Protein AF-A0A7W0XZ78-F1 (afdb_monomer_lite)

Structure (mmCIF, N/CA/C/O backbone):
data_AF-A0A7W0XZ78-F1
#
_entry.id   AF-A0A7W0XZ78-F1
#
loop_
_atom_site.group_PDB
_atom_site.id
_atom_site.type_symbol
_atom_site.label_atom_id
_atom_site.label_alt_id
_atom_site.label_comp_id
_atom_site.label_asym_id
_atom_site.label_entity_id
_atom_site.label_seq_id
_atom_site.pdbx_PDB_ins_code
_atom_site.Cartn_x
_atom_site.Cartn_y
_atom_site.Cartn_z
_atom_site.occupancy
_atom_site.B_iso_or_equiv
_atom_site.auth_seq_id
_atom_site.auth_comp_id
_atom_site.auth_asym_id
_atom_site.auth_atom_id
_atom_site.pdbx_PDB_model_num
ATOM 1 N N . MET A 1 1 ? -23.752 -9.760 8.738 1.00 42.12 1 MET A N 1
ATOM 2 C CA . MET A 1 1 ? -22.450 -10.384 8.427 1.00 42.12 1 MET A CA 1
ATOM 3 C C . MET A 1 1 ? -21.686 -10.545 9.728 1.00 42.12 1 MET A C 1
ATOM 5 O O . MET A 1 1 ? -21.489 -9.557 10.431 1.00 42.12 1 MET A O 1
ATOM 9 N N . THR A 1 2 ? -21.386 -11.782 10.112 1.00 36.69 2 THR A N 1
ATOM 10 C CA . THR A 1 2 ? -20.699 -12.133 11.365 1.00 36.69 2 THR A CA 1
ATOM 11 C C . THR A 1 2 ? -19.220 -11.746 11.303 1.00 36.69 2 THR A C 1
ATOM 13 O O . THR A 1 2 ? -18.607 -11.820 10.244 1.00 36.69 2 THR A O 1
ATOM 16 N N . GLY A 1 3 ? -18.621 -11.360 12.434 1.00 40.47 3 GLY A N 1
ATOM 17 C CA . GLY A 1 3 ? -17.228 -10.887 12.506 1.00 40.47 3 GLY A CA 1
ATOM 18 C C . GLY A 1 3 ? -16.156 -11.864 11.993 1.00 40.47 3 GLY A C 1
ATOM 19 O O . GLY A 1 3 ? -15.046 -11.432 11.716 1.00 40.47 3 GLY A O 1
ATOM 20 N N . SER A 1 4 ? -16.473 -13.152 11.790 1.00 42.12 4 SER A N 1
ATOM 21 C CA . SER A 1 4 ? -15.535 -14.121 11.198 1.00 42.12 4 SER A CA 1
ATOM 22 C C . SER A 1 4 ? -15.350 -13.974 9.679 1.00 42.12 4 SER A C 1
ATOM 24 O O . SER A 1 4 ? -14.479 -14.630 9.115 1.00 42.12 4 SER A O 1
ATOM 26 N N . GLU A 1 5 ? -16.157 -13.139 9.016 1.00 47.53 5 GLU A N 1
ATOM 27 C CA . GLU A 1 5 ? -16.029 -12.811 7.586 1.00 47.53 5 GLU A CA 1
ATOM 28 C C . GLU A 1 5 ? -15.230 -11.515 7.344 1.00 47.53 5 GLU A C 1
ATOM 30 O O . GLU A 1 5 ? -15.038 -11.112 6.197 1.00 47.53 5 GLU A O 1
ATOM 35 N N . ARG A 1 6 ? -14.741 -10.852 8.405 1.00 62.31 6 ARG A N 1
ATOM 36 C CA . ARG A 1 6 ? -13.966 -9.604 8.304 1.00 62.31 6 ARG A CA 1
ATOM 37 C C . ARG A 1 6 ? -12.458 -9.849 8.385 1.00 62.31 6 ARG A C 1
ATOM 39 O O . ARG A 1 6 ? -11.995 -10.721 9.120 1.00 62.31 6 ARG A O 1
ATOM 46 N N . GLY A 1 7 ? -11.709 -9.066 7.607 1.00 61.59 7 GLY A N 1
ATOM 47 C CA . GLY A 1 7 ? -10.244 -8.980 7.600 1.00 61.59 7 GLY A CA 1
ATOM 48 C C . GLY A 1 7 ? -9.516 -10.319 7.441 1.00 61.59 7 GLY A C 1
ATOM 49 O O . GLY A 1 7 ? -9.363 -10.833 6.332 1.00 61.59 7 GLY A O 1
ATOM 50 N N . GLY A 1 8 ? -9.087 -10.911 8.560 1.00 62.72 8 GLY A N 1
ATOM 51 C CA . GLY A 1 8 ? -8.252 -12.118 8.582 1.00 62.72 8 GLY A CA 1
ATOM 52 C C . GLY A 1 8 ? -8.884 -13.357 7.931 1.00 62.72 8 GLY A C 1
ATOM 53 O O . GLY A 1 8 ? -8.168 -14.191 7.373 1.00 62.72 8 GLY A O 1
ATOM 54 N N . GLY A 1 9 ? -10.219 -13.464 7.930 1.00 74.44 9 GLY A N 1
ATOM 55 C CA . GLY A 1 9 ? -10.929 -14.519 7.193 1.00 74.44 9 GLY A CA 1
ATOM 56 C C . GLY A 1 9 ? -10.767 -14.390 5.674 1.00 74.44 9 GLY A C 1
ATOM 57 O O . GLY A 1 9 ? -10.539 -15.391 4.992 1.00 74.44 9 GLY A O 1
ATOM 58 N N . ARG A 1 10 ? -10.804 -13.152 5.157 1.00 80.62 10 ARG A N 1
ATOM 59 C CA . ARG A 1 10 ? -10.631 -12.841 3.728 1.00 80.62 10 ARG A CA 1
ATOM 60 C C . ARG A 1 10 ? -9.190 -13.064 3.290 1.00 80.62 10 ARG A C 1
ATOM 62 O O . ARG A 1 10 ? -8.968 -13.711 2.272 1.00 80.62 10 ARG A O 1
ATOM 69 N N . LEU A 1 11 ? -8.224 -12.615 4.096 1.00 86.19 11 LEU A N 1
ATOM 70 C CA . LEU A 1 11 ? -6.805 -12.809 3.796 1.00 86.19 11 LEU A CA 1
ATOM 71 C C . LEU A 1 11 ? -6.452 -14.296 3.708 1.00 86.19 11 LEU A C 1
ATOM 73 O O . LEU A 1 11 ? -5.847 -14.723 2.736 1.00 86.19 11 LEU A O 1
ATOM 77 N N . ARG A 1 12 ? -6.887 -15.118 4.672 1.00 86.62 12 ARG A N 1
ATOM 78 C CA . ARG A 1 12 ? -6.615 -16.564 4.644 1.00 86.62 12 ARG A CA 1
ATOM 79 C C . ARG A 1 12 ? -7.258 -17.262 3.443 1.00 86.62 12 ARG A C 1
ATOM 81 O O . ARG A 1 12 ? -6.660 -18.186 2.899 1.00 86.62 12 ARG A O 1
ATOM 88 N N . ALA A 1 13 ? -8.466 -16.852 3.058 1.00 87.44 13 ALA A N 1
ATOM 89 C CA . ALA A 1 13 ? -9.181 -17.427 1.921 1.00 87.44 13 ALA A CA 1
ATOM 90 C C . ALA A 1 13 ? -8.536 -17.085 0.568 1.00 87.44 13 ALA A C 1
ATOM 92 O O . ALA A 1 13 ? -8.714 -17.845 -0.380 1.00 87.44 13 ALA A O 1
ATOM 93 N N . ALA A 1 14 ? -7.774 -15.989 0.488 1.00 89.94 14 ALA A N 1
ATOM 94 C CA . ALA A 1 14 ? -7.057 -15.598 -0.722 1.00 89.94 14 ALA A CA 1
ATOM 95 C C . ALA A 1 14 ? -5.874 -16.510 -1.067 1.00 89.94 14 ALA A C 1
ATOM 97 O O . ALA A 1 14 ? -5.461 -16.527 -2.216 1.00 89.94 14 ALA A O 1
ATOM 98 N N . PHE A 1 15 ? -5.329 -17.287 -0.125 1.00 91.75 15 PHE A N 1
ATOM 99 C CA . PHE A 1 15 ? -4.215 -18.187 -0.431 1.00 91.75 15 PHE A CA 1
ATOM 100 C C . PHE A 1 15 ? -4.731 -19.477 -1.093 1.00 91.75 15 PHE A C 1
ATOM 102 O O . PHE A 1 15 ? -5.370 -20.294 -0.413 1.00 91.75 15 PHE A O 1
ATOM 109 N N . PRO A 1 16 ? -4.457 -19.699 -2.395 1.00 91.81 16 PRO A N 1
ATOM 110 C CA . PRO A 1 16 ? -4.873 -20.912 -3.086 1.00 91.81 16 PRO A CA 1
ATOM 111 C C . PRO A 1 16 ? -4.172 -22.150 -2.515 1.00 91.81 16 PRO A C 1
ATOM 113 O O . PRO A 1 16 ? -3.089 -22.078 -1.935 1.00 91.81 16 PRO A O 1
ATOM 116 N N . ARG A 1 17 ? -4.807 -23.317 -2.675 1.00 93.00 17 ARG A N 1
ATOM 117 C CA . ARG A 1 17 ? -4.268 -24.604 -2.190 1.00 93.00 17 ARG A CA 1
ATOM 118 C C . ARG A 1 17 ? -3.463 -25.368 -3.238 1.00 93.00 17 ARG A C 1
ATOM 120 O O . ARG A 1 17 ? -2.735 -26.290 -2.887 1.00 93.00 17 ARG A O 1
ATOM 127 N N . ASP A 1 18 ? -3.646 -25.026 -4.503 1.00 95.06 18 ASP A N 1
ATOM 128 C CA . ASP A 1 18 ? -3.172 -25.746 -5.686 1.00 95.06 18 ASP A CA 1
ATOM 129 C C . ASP A 1 18 ? -2.028 -25.027 -6.416 1.00 95.06 18 ASP A C 1
ATOM 131 O O . ASP A 1 18 ? -1.376 -25.616 -7.278 1.00 95.06 18 ASP A O 1
ATOM 135 N N . ARG A 1 19 ? -1.743 -23.777 -6.045 1.00 95.56 19 ARG A N 1
ATOM 136 C CA . ARG A 1 19 ? -0.615 -22.989 -6.548 1.00 95.56 19 ARG A CA 1
ATOM 137 C C . ARG A 1 19 ? -0.054 -22.072 -5.464 1.00 95.56 19 ARG A C 1
ATOM 139 O O . ARG A 1 19 ? -0.653 -21.901 -4.409 1.00 95.56 19 ARG A O 1
ATOM 146 N N . VAL A 1 20 ? 1.096 -21.463 -5.738 1.00 95.88 20 VAL A N 1
ATOM 147 C CA . VAL A 1 20 ? 1.661 -20.406 -4.886 1.00 95.88 20 VAL A CA 1
ATOM 148 C C . VAL A 1 20 ? 0.827 -19.127 -5.042 1.00 95.88 20 VAL A C 1
ATOM 150 O O . VAL A 1 20 ? 0.381 -18.810 -6.149 1.00 95.88 20 VAL A O 1
ATOM 153 N N . ALA A 1 21 ? 0.606 -18.415 -3.935 1.00 96.44 21 ALA A N 1
ATOM 154 C CA . ALA A 1 21 ? -0.069 -17.120 -3.935 1.00 96.44 21 ALA A CA 1
ATOM 155 C C . ALA A 1 21 ? 0.833 -16.027 -4.528 1.00 96.44 21 ALA A C 1
ATOM 157 O O . ALA A 1 21 ? 2.030 -15.980 -4.235 1.00 96.44 21 ALA A O 1
ATOM 158 N N . LEU A 1 22 ? 0.254 -15.132 -5.323 1.00 97.56 22 LEU A N 1
ATOM 159 C CA . LEU A 1 22 ? 0.912 -13.943 -5.850 1.00 97.56 22 LEU A CA 1
ATOM 160 C C . LEU A 1 22 ? 0.477 -12.720 -5.035 1.00 97.56 22 LEU A C 1
ATOM 162 O O . LEU A 1 22 ? -0.692 -12.337 -5.071 1.00 97.56 22 LEU A O 1
ATOM 166 N N . MET A 1 23 ? 1.434 -12.103 -4.340 1.00 97.69 23 MET A N 1
ATOM 167 C CA . MET A 1 23 ? 1.237 -10.868 -3.579 1.00 97.69 23 MET A CA 1
ATOM 168 C C . MET A 1 23 ? 2.182 -9.777 -4.096 1.00 97.69 23 MET A C 1
ATOM 170 O O . MET A 1 23 ? 3.318 -9.691 -3.628 1.00 97.69 23 MET A O 1
ATOM 174 N N . PRO A 1 24 ? 1.783 -8.987 -5.108 1.00 98.38 24 PRO A N 1
ATOM 175 C CA . PRO A 1 24 ? 2.595 -7.882 -5.577 1.00 98.38 24 PRO A CA 1
ATOM 176 C C . PRO A 1 24 ? 2.508 -6.695 -4.611 1.00 98.38 24 PRO A C 1
ATOM 178 O O . PRO A 1 24 ? 1.469 -6.425 -4.004 1.00 98.38 24 PRO A O 1
ATOM 181 N N . TYR A 1 25 ? 3.622 -5.978 -4.518 1.00 98.50 25 TYR A N 1
ATOM 182 C CA . TYR A 1 25 ? 3.783 -4.779 -3.707 1.00 98.50 25 TYR A CA 1
ATOM 183 C C . TYR A 1 25 ? 3.694 -3.519 -4.578 1.00 98.50 25 TYR A C 1
ATOM 185 O O . TYR A 1 25 ? 4.236 -3.477 -5.690 1.00 98.50 25 TYR A O 1
ATOM 193 N N . LEU A 1 26 ? 3.055 -2.469 -4.061 1.00 98.50 26 LEU A N 1
ATOM 194 C CA . LEU A 1 26 ? 3.201 -1.104 -4.568 1.00 98.50 26 LEU A CA 1
ATOM 195 C C . LEU A 1 26 ? 3.398 -0.107 -3.424 1.00 98.50 26 LEU A C 1
ATOM 197 O O . LEU A 1 26 ? 2.842 -0.264 -2.342 1.00 98.50 26 LEU A O 1
ATOM 201 N N . THR A 1 27 ? 4.150 0.961 -3.674 1.00 98.56 27 THR A N 1
ATOM 202 C CA . THR A 1 27 ? 4.225 2.098 -2.748 1.00 98.56 27 THR A CA 1
ATOM 203 C C . THR A 1 27 ? 3.044 3.031 -3.003 1.00 98.56 27 THR A C 1
ATOM 205 O O . THR A 1 27 ? 2.862 3.500 -4.131 1.00 98.56 27 THR A O 1
ATOM 208 N N . ALA A 1 28 ? 2.246 3.323 -1.974 1.00 98.69 28 ALA A N 1
ATOM 209 C CA . ALA A 1 28 ? 1.099 4.210 -2.118 1.00 98.69 28 ALA A CA 1
ATOM 210 C C . ALA A 1 28 ? 1.557 5.597 -2.592 1.00 98.69 28 ALA A C 1
ATOM 212 O O . ALA A 1 28 ? 2.424 6.212 -1.985 1.00 98.69 28 ALA A O 1
ATOM 213 N N . GLY A 1 29 ? 0.978 6.084 -3.689 1.00 98.44 29 GLY A N 1
ATOM 214 C CA . GLY A 1 29 ? 1.254 7.418 -4.223 1.00 98.44 29 GLY A CA 1
ATOM 215 C C . GLY A 1 29 ? 2.460 7.513 -5.154 1.00 98.44 29 GLY A C 1
ATOM 216 O O . GLY A 1 29 ? 2.856 8.618 -5.526 1.00 98.44 29 GLY A O 1
ATOM 217 N N . TYR A 1 30 ? 3.032 6.377 -5.560 1.00 98.56 30 TYR A N 1
ATOM 218 C CA . TYR A 1 30 ? 4.076 6.293 -6.577 1.00 98.56 30 TYR A CA 1
ATOM 219 C C . TYR A 1 30 ? 3.563 5.583 -7.849 1.00 98.56 30 TYR A C 1
ATOM 221 O O . TYR A 1 30 ? 2.882 4.566 -7.730 1.00 98.56 30 TYR A O 1
ATOM 229 N N . PRO A 1 31 ? 3.921 6.045 -9.067 1.00 97.69 31 PRO A N 1
ATOM 230 C CA . PRO A 1 31 ? 4.742 7.224 -9.381 1.00 97.69 31 PRO A CA 1
ATOM 231 C C . PRO A 1 31 ? 4.017 8.563 -9.191 1.00 97.69 31 PRO A C 1
ATOM 233 O O . PRO A 1 31 ? 4.676 9.591 -9.046 1.00 97.69 31 PRO A O 1
ATOM 236 N N . THR A 1 32 ? 2.686 8.540 -9.139 1.00 98.56 32 THR A N 1
ATOM 237 C CA . THR A 1 32 ? 1.790 9.633 -8.730 1.00 98.56 32 THR A CA 1
ATOM 238 C C . THR A 1 32 ? 0.644 9.039 -7.902 1.00 98.56 32 THR A C 1
ATOM 240 O O . THR A 1 32 ? 0.496 7.816 -7.853 1.00 98.56 32 THR A O 1
ATOM 243 N N . LEU A 1 33 ? -0.177 9.882 -7.266 1.00 97.81 33 LEU A N 1
ATOM 244 C CA . LEU A 1 33 ? -1.388 9.428 -6.568 1.00 97.81 33 LEU A CA 1
ATOM 245 C C . LEU A 1 33 ? -2.325 8.659 -7.523 1.00 97.81 33 LEU A C 1
ATOM 247 O O . LEU A 1 33 ? -2.683 7.518 -7.260 1.00 97.81 33 LEU A O 1
ATOM 251 N N . GLU A 1 34 ? -2.624 9.230 -8.692 1.00 97.50 34 GLU A N 1
ATOM 252 C CA . GLU A 1 34 ? -3.467 8.583 -9.711 1.00 97.50 34 GLU A CA 1
ATOM 253 C C . GLU A 1 34 ? -2.868 7.249 -10.193 1.00 97.50 34 GLU A C 1
ATOM 255 O O . GLU A 1 34 ? -3.531 6.212 -10.194 1.00 97.50 34 GLU A O 1
ATOM 260 N N . ALA A 1 35 ? -1.578 7.247 -10.543 1.00 98.12 35 ALA A N 1
ATOM 261 C CA . ALA A 1 35 ? -0.932 6.075 -11.124 1.00 98.12 35 ALA A CA 1
ATOM 262 C C . ALA A 1 35 ? -0.794 4.917 -10.124 1.00 98.12 35 ALA A C 1
ATOM 264 O O . ALA A 1 35 ? -0.831 3.757 -10.526 1.00 98.12 35 ALA A O 1
ATOM 265 N N . ALA A 1 36 ? -0.674 5.194 -8.821 1.00 98.19 36 ALA A N 1
ATOM 266 C CA . ALA A 1 36 ? -0.671 4.142 -7.804 1.00 98.19 36 ALA A CA 1
ATOM 267 C C . ALA A 1 36 ? -1.995 3.356 -7.796 1.00 98.19 36 ALA A C 1
ATOM 269 O O . ALA A 1 36 ? -1.987 2.133 -7.634 1.00 98.19 36 ALA A O 1
ATOM 270 N N . ARG A 1 37 ? -3.126 4.037 -8.038 1.00 97.38 37 ARG A N 1
ATOM 271 C CA . ARG A 1 37 ? -4.425 3.381 -8.225 1.00 97.38 37 ARG A CA 1
ATOM 272 C C . ARG A 1 37 ? -4.415 2.506 -9.473 1.00 97.38 37 ARG A C 1
ATOM 274 O O . ARG A 1 37 ? -4.757 1.333 -9.379 1.00 97.38 37 ARG A O 1
ATOM 281 N N . GLU A 1 38 ? -3.966 3.037 -10.610 1.00 98.38 38 GLU A N 1
ATOM 282 C CA . GLU A 1 38 ? -3.857 2.278 -11.867 1.00 98.38 38 GLU A CA 1
ATOM 283 C C . GLU A 1 38 ? -2.966 1.031 -11.732 1.00 98.38 38 GLU A C 1
ATOM 285 O O . GLU A 1 38 ? -3.294 -0.026 -12.271 1.00 98.38 38 GLU A O 1
ATOM 290 N N . VAL A 1 39 ? -1.870 1.115 -10.970 1.00 98.44 39 VAL A N 1
ATOM 291 C CA . VAL A 1 39 ? -0.996 -0.032 -10.674 1.00 98.44 39 VAL A CA 1
ATOM 292 C C . VAL A 1 39 ? -1.739 -1.101 -9.871 1.00 98.44 39 VAL A C 1
ATOM 294 O O . VAL A 1 39 ? -1.679 -2.278 -10.229 1.00 98.44 39 VAL A O 1
ATOM 297 N N . GLY A 1 40 ? -2.471 -0.714 -8.822 1.00 98.25 40 GLY A N 1
ATOM 298 C CA . GLY A 1 40 ? -3.289 -1.651 -8.044 1.00 98.25 40 GLY A CA 1
ATOM 299 C C . GLY A 1 40 ? -4.348 -2.352 -8.902 1.00 98.25 40 GLY A C 1
ATOM 300 O O . GLY A 1 40 ? -4.508 -3.570 -8.829 1.00 98.25 40 GLY A O 1
ATOM 301 N N . GLU A 1 41 ? -5.014 -1.605 -9.783 1.00 98.19 41 GLU A N 1
ATOM 302 C CA . GLU A 1 41 ? -5.968 -2.142 -10.763 1.00 98.19 41 GLU A CA 1
ATOM 303 C C . GLU A 1 41 ? -5.307 -3.142 -11.726 1.00 98.19 41 GLU A C 1
ATOM 305 O O . GLU A 1 41 ? -5.847 -4.220 -11.994 1.00 98.19 41 GLU A O 1
ATOM 310 N N . ALA A 1 42 ? -4.104 -2.823 -12.210 1.00 98.56 42 ALA A N 1
ATOM 311 C CA . ALA A 1 42 ? -3.334 -3.705 -13.080 1.00 98.56 42 ALA A CA 1
ATOM 312 C C . ALA A 1 42 ? -2.912 -5.001 -12.367 1.00 98.56 42 ALA A C 1
ATOM 314 O O . ALA A 1 42 ? -2.962 -6.073 -12.971 1.00 98.56 42 ALA A O 1
ATOM 315 N N . TYR A 1 43 ? -2.548 -4.936 -11.082 1.00 98.50 43 TYR A N 1
ATOM 316 C CA . TYR A 1 43 ? -2.240 -6.123 -10.277 1.00 98.50 43 TYR A CA 1
ATOM 317 C C . TYR A 1 43 ? -3.449 -7.050 -10.129 1.00 98.50 43 TYR A C 1
ATOM 319 O O . TYR A 1 43 ? -3.306 -8.263 -10.293 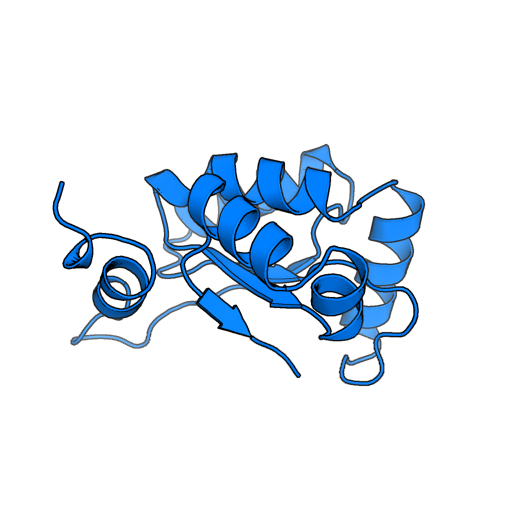1.00 98.50 43 TYR A O 1
ATOM 327 N N . ILE A 1 44 ? -4.645 -6.493 -9.897 1.00 97.94 44 ILE A N 1
ATOM 328 C CA . ILE A 1 44 ? -5.893 -7.274 -9.876 1.00 97.94 44 ILE A CA 1
ATOM 329 C C . ILE A 1 44 ? -6.104 -7.960 -11.230 1.00 97.94 44 ILE A C 1
ATOM 331 O O . ILE A 1 44 ? -6.313 -9.171 -11.282 1.00 97.94 44 ILE A O 1
ATOM 335 N N . ALA A 1 45 ? -6.002 -7.210 -12.332 1.00 98.19 45 ALA A N 1
ATOM 336 C CA . ALA A 1 45 ? -6.187 -7.749 -13.680 1.00 98.19 45 ALA A CA 1
ATOM 337 C C . ALA A 1 45 ? -5.160 -8.842 -14.040 1.00 98.19 45 ALA A C 1
ATOM 339 O O . ALA A 1 45 ? -5.475 -9.758 -14.799 1.00 98.19 45 ALA A O 1
ATOM 340 N N . ALA A 1 46 ? -3.952 -8.769 -13.476 1.00 98.00 46 ALA A N 1
ATOM 341 C CA . ALA A 1 46 ? -2.893 -9.762 -13.646 1.00 98.00 46 ALA A CA 1
ATOM 342 C C . ALA A 1 46 ? -3.056 -11.016 -12.759 1.00 98.00 46 ALA A C 1
ATOM 344 O O . ALA A 1 46 ? -2.267 -11.952 -12.890 1.00 98.00 46 ALA A O 1
ATOM 345 N N . GLY A 1 47 ? -4.069 -11.062 -11.885 1.00 96.94 47 GLY A N 1
ATOM 346 C CA . GLY A 1 47 ? -4.377 -12.228 -11.053 1.00 96.94 47 GLY A CA 1
ATOM 347 C C . GLY A 1 47 ? -3.699 -12.239 -9.681 1.00 96.94 47 GLY A C 1
ATOM 348 O O . GLY A 1 47 ? -3.383 -13.318 -9.177 1.00 96.94 47 GLY A O 1
ATOM 349 N N . ALA A 1 48 ? -3.459 -11.066 -9.083 1.00 98.00 48 ALA A N 1
ATOM 350 C CA . ALA A 1 48 ? -3.023 -10.968 -7.690 1.00 98.00 48 ALA A CA 1
ATOM 351 C C . ALA A 1 48 ? -4.033 -11.635 -6.737 1.00 98.00 48 ALA A C 1
ATOM 353 O O . ALA A 1 48 ? -5.237 -11.391 -6.827 1.00 98.00 48 ALA A O 1
ATOM 354 N N . ASP A 1 49 ? -3.532 -12.447 -5.805 1.00 97.75 49 ASP A N 1
ATOM 355 C CA . ASP A 1 49 ? -4.346 -13.067 -4.752 1.00 97.75 49 ASP A CA 1
ATOM 356 C C . ASP A 1 49 ? -4.520 -12.139 -3.546 1.00 97.75 49 ASP A C 1
ATOM 358 O O . ASP A 1 49 ? -5.545 -12.161 -2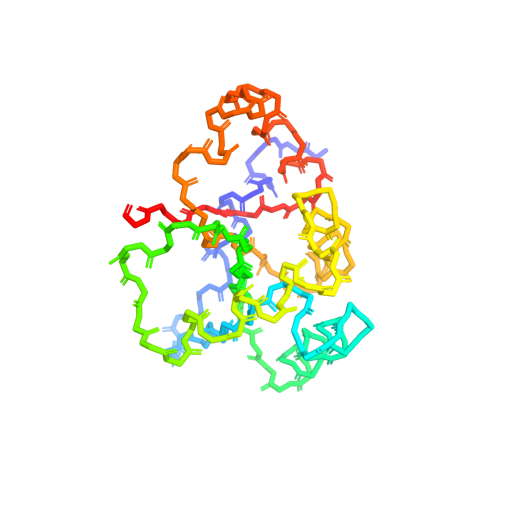.870 1.00 97.75 49 ASP A O 1
ATOM 362 N N . VAL A 1 50 ? -3.497 -11.329 -3.273 1.00 97.81 50 VAL A N 1
ATOM 363 C CA . VAL A 1 50 ? -3.429 -10.315 -2.214 1.00 97.81 50 VAL A CA 1
ATOM 364 C C . VAL A 1 50 ? -2.658 -9.135 -2.789 1.00 97.81 50 VAL A C 1
ATOM 366 O O . VAL A 1 50 ? -1.736 -9.356 -3.561 1.00 97.81 50 VAL A O 1
ATOM 369 N N . ILE A 1 51 ? -2.975 -7.897 -2.424 1.00 98.50 51 ILE A N 1
ATOM 370 C CA . ILE A 1 51 ? -2.121 -6.742 -2.743 1.00 98.50 51 ILE A CA 1
ATOM 371 C C . ILE A 1 51 ? -1.478 -6.227 -1.464 1.00 98.50 51 ILE A C 1
ATOM 373 O O . ILE A 1 51 ? -2.163 -6.020 -0.464 1.00 98.50 51 ILE A O 1
ATOM 377 N N . GLU A 1 52 ? -0.171 -5.983 -1.508 1.00 98.56 52 GLU A N 1
ATOM 378 C CA . GLU A 1 52 ? 0.536 -5.287 -0.440 1.00 98.56 52 GLU A CA 1
ATOM 379 C C . GLU A 1 52 ? 0.738 -3.815 -0.817 1.00 98.56 52 GLU A C 1
ATOM 381 O O . GLU A 1 52 ? 1.307 -3.490 -1.862 1.00 98.56 52 GLU A O 1
ATOM 386 N N . ILE A 1 53 ? 0.256 -2.915 0.037 1.00 98.69 53 ILE A N 1
ATOM 387 C CA . ILE A 1 53 ? 0.423 -1.471 -0.117 1.00 98.69 53 ILE A CA 1
ATOM 388 C C . ILE A 1 53 ? 1.436 -0.994 0.919 1.00 98.69 53 ILE A C 1
ATOM 390 O O . ILE A 1 53 ? 1.193 -1.059 2.123 1.00 98.69 53 ILE A O 1
ATOM 394 N N . GLY A 1 54 ? 2.570 -0.489 0.445 1.00 98.50 54 GLY A N 1
ATOM 395 C CA . GLY A 1 54 ? 3.543 0.207 1.274 1.00 98.50 54 GLY A CA 1
ATOM 396 C C . GLY A 1 54 ? 3.045 1.594 1.642 1.00 98.50 54 GLY A C 1
ATOM 397 O O . GLY A 1 54 ? 2.848 2.427 0.754 1.00 98.50 54 GLY A O 1
ATOM 398 N N . VAL A 1 55 ? 2.880 1.839 2.941 1.00 98.38 55 VAL A N 1
ATOM 399 C CA . VAL A 1 55 ? 2.535 3.152 3.495 1.00 98.38 55 VAL A CA 1
ATOM 400 C C . VAL A 1 55 ? 3.816 3.994 3.582 1.00 98.38 55 VAL A C 1
ATOM 402 O O . VAL A 1 55 ? 4.730 3.613 4.320 1.00 98.38 55 VAL A O 1
ATOM 405 N N . PRO A 1 56 ? 3.925 5.114 2.841 1.00 96.75 56 PRO A N 1
ATOM 406 C CA . PRO A 1 56 ? 5.136 5.924 2.823 1.00 96.75 56 PRO A CA 1
ATOM 407 C C . PRO A 1 56 ? 5.496 6.451 4.217 1.00 96.75 56 PRO A C 1
ATOM 409 O O . PRO A 1 56 ? 4.653 6.994 4.929 1.00 96.75 56 PRO A O 1
ATOM 412 N N . PHE A 1 57 ? 6.767 6.318 4.594 1.00 93.75 57 PHE A N 1
ATOM 413 C CA . PHE A 1 57 ? 7.296 6.777 5.877 1.00 93.75 57 PHE A CA 1
ATOM 414 C C . PHE A 1 57 ? 8.626 7.508 5.674 1.00 93.75 57 PHE A C 1
ATOM 416 O O . PHE A 1 57 ? 9.386 7.163 4.771 1.00 93.75 57 PHE A O 1
ATOM 423 N N . SER A 1 58 ? 8.900 8.534 6.485 1.00 86.88 58 SER A N 1
ATOM 424 C CA . SER A 1 58 ? 10.084 9.393 6.333 1.00 86.88 58 SER A CA 1
ATOM 425 C C . SER A 1 58 ? 11.399 8.679 6.629 1.00 86.88 58 SER A C 1
ATOM 427 O O . SER A 1 58 ? 12.409 9.020 6.021 1.00 86.88 58 SER A O 1
ATOM 429 N N . ASP A 1 59 ? 11.376 7.675 7.513 1.00 88.38 59 ASP A N 1
ATOM 430 C CA . ASP A 1 59 ? 12.574 6.972 7.985 1.00 88.38 59 ASP A CA 1
ATOM 431 C C . ASP A 1 59 ? 12.484 5.444 7.758 1.00 88.38 59 ASP A C 1
ATOM 433 O O . ASP A 1 59 ? 12.430 4.670 8.720 1.00 88.38 59 ASP A O 1
ATOM 437 N N . PRO A 1 60 ? 12.437 4.971 6.495 1.00 79.00 60 PRO A N 1
ATOM 438 C CA . PRO A 1 60 ? 12.228 3.563 6.166 1.00 79.00 60 PRO A CA 1
ATOM 439 C C . PRO A 1 60 ? 13.520 2.733 6.301 1.00 79.00 60 PRO A C 1
ATOM 441 O O . PRO A 1 60 ? 14.187 2.404 5.319 1.00 79.00 60 PRO A O 1
ATOM 444 N N . LEU A 1 61 ? 13.900 2.407 7.540 1.00 84.50 61 LEU A N 1
ATOM 445 C CA . LEU A 1 61 ? 15.166 1.725 7.855 1.00 84.50 61 LEU A CA 1
ATOM 446 C C . LEU A 1 61 ? 15.242 0.262 7.386 1.00 84.50 61 LEU A C 1
ATOM 448 O O . LEU A 1 61 ? 16.347 -0.253 7.217 1.00 84.50 61 LEU A O 1
ATOM 452 N N . ALA A 1 62 ? 14.101 -0.409 7.204 1.00 88.81 62 ALA A N 1
ATOM 453 C CA . ALA A 1 62 ? 14.043 -1.824 6.828 1.00 88.81 62 ALA A CA 1
ATOM 454 C C . ALA A 1 62 ? 13.995 -2.046 5.304 1.00 88.81 62 ALA A C 1
ATOM 456 O O . ALA A 1 62 ? 14.204 -3.165 4.835 1.00 88.81 62 ALA A O 1
ATOM 457 N N . ASP A 1 63 ? 13.753 -0.991 4.524 1.00 91.50 63 ASP A N 1
ATOM 458 C CA . ASP A 1 63 ? 13.554 -1.086 3.081 1.00 91.50 63 ASP A CA 1
ATOM 459 C C . ASP A 1 63 ? 14.858 -0.962 2.288 1.00 91.50 63 ASP A C 1
ATOM 461 O O . ASP A 1 63 ? 15.762 -0.201 2.632 1.00 91.50 63 ASP A O 1
ATOM 465 N N . GLY A 1 64 ? 14.939 -1.672 1.159 1.00 94.69 64 GLY A N 1
ATOM 466 C CA . GLY A 1 64 ? 16.039 -1.523 0.204 1.00 94.69 64 GLY A CA 1
ATOM 467 C C . GLY A 1 64 ? 15.977 -0.201 -0.582 1.00 94.69 64 GLY A C 1
ATOM 468 O O . GLY A 1 64 ? 14.916 0.419 -0.683 1.00 94.69 64 GLY A O 1
ATOM 469 N N . PRO A 1 65 ? 17.080 0.218 -1.233 1.00 95.88 65 PRO A N 1
ATOM 470 C CA . PRO A 1 65 ? 17.201 1.537 -1.870 1.00 95.88 65 PRO A CA 1
ATOM 471 C C . PRO A 1 65 ? 16.146 1.813 -2.953 1.00 95.88 65 PRO A C 1
ATOM 473 O O . PRO A 1 65 ? 15.733 2.956 -3.132 1.00 95.88 65 PRO A O 1
ATOM 476 N N . THR A 1 66 ? 15.675 0.780 -3.659 1.00 96.31 66 THR A N 1
ATOM 477 C CA . THR A 1 66 ? 14.591 0.914 -4.644 1.00 96.31 66 THR A CA 1
ATOM 478 C C . THR A 1 66 ? 13.280 1.345 -3.988 1.00 96.31 66 THR A C 1
ATOM 480 O O . THR A 1 66 ? 12.655 2.286 -4.467 1.00 96.31 66 THR A O 1
ATOM 483 N N . ILE A 1 67 ? 12.890 0.709 -2.879 1.00 96.50 67 ILE A N 1
ATOM 484 C CA . ILE A 1 67 ? 11.657 1.039 -2.147 1.00 96.50 67 ILE A CA 1
ATOM 485 C C . ILE A 1 67 ? 11.809 2.383 -1.420 1.00 96.50 67 ILE A C 1
ATOM 487 O O . ILE A 1 67 ? 10.900 3.206 -1.428 1.00 96.50 67 ILE A O 1
ATOM 491 N N . GLN A 1 68 ? 12.985 2.680 -0.863 1.00 96.25 68 GLN A N 1
ATOM 492 C CA . GLN A 1 68 ? 13.240 3.998 -0.268 1.00 96.25 68 GLN A CA 1
ATOM 493 C C . GLN A 1 68 ? 13.057 5.139 -1.287 1.00 96.25 68 GLN A C 1
ATOM 495 O O . GLN A 1 68 ? 12.510 6.197 -0.955 1.00 96.25 68 GLN A O 1
ATOM 500 N N . ALA A 1 69 ? 13.472 4.927 -2.541 1.00 97.12 69 ALA A N 1
ATOM 501 C CA . ALA A 1 69 ? 13.302 5.908 -3.609 1.00 97.12 69 ALA A CA 1
ATOM 502 C C . ALA A 1 69 ? 11.823 6.124 -3.981 1.00 97.12 69 ALA A C 1
ATOM 504 O O . ALA A 1 69 ? 11.403 7.276 -4.132 1.00 97.12 69 ALA A O 1
ATOM 505 N N . THR A 1 70 ? 11.022 5.055 -4.087 1.00 98.00 70 THR A N 1
ATOM 506 C CA . THR A 1 70 ? 9.579 5.173 -4.364 1.00 98.00 70 THR A CA 1
ATOM 507 C C . THR A 1 70 ? 8.846 5.854 -3.210 1.00 98.00 70 THR A C 1
ATOM 509 O O . THR A 1 70 ? 8.052 6.759 -3.458 1.00 98.00 70 THR A O 1
ATOM 512 N N . THR A 1 71 ? 9.181 5.517 -1.960 1.00 96.88 71 THR A N 1
ATOM 513 C CA . THR A 1 71 ? 8.642 6.149 -0.743 1.00 96.88 71 THR A CA 1
ATOM 514 C C . THR A 1 71 ? 8.961 7.639 -0.683 1.00 96.88 71 THR A C 1
ATOM 516 O O . THR A 1 71 ? 8.072 8.459 -0.459 1.00 96.88 71 THR A O 1
ATOM 519 N N . THR A 1 72 ? 10.208 8.020 -0.971 1.00 97.12 72 THR A N 1
ATOM 520 C CA . THR A 1 72 ? 10.612 9.434 -1.020 1.00 97.12 72 THR A CA 1
ATOM 521 C C . THR A 1 72 ? 9.795 10.214 -2.049 1.00 97.12 72 THR A C 1
ATOM 523 O O . THR A 1 72 ? 9.386 11.348 -1.795 1.00 97.12 72 THR A O 1
ATOM 526 N N . GLN A 1 73 ? 9.558 9.630 -3.225 1.00 98.38 73 GLN A N 1
ATOM 527 C CA . GLN A 1 73 ? 8.763 10.282 -4.260 1.00 98.38 73 GLN A CA 1
ATOM 528 C C . GLN A 1 73 ? 7.272 10.323 -3.899 1.00 98.38 73 GLN A C 1
ATOM 530 O O . GLN A 1 73 ? 6.637 11.351 -4.115 1.00 98.38 73 GLN A O 1
ATOM 535 N N . ALA A 1 74 ? 6.725 9.263 -3.305 1.00 98.44 74 ALA A N 1
ATOM 536 C CA . ALA A 1 74 ? 5.346 9.230 -2.826 1.00 98.44 74 ALA A CA 1
ATOM 537 C C . ALA A 1 74 ? 5.057 10.337 -1.798 1.00 98.44 74 ALA A C 1
ATOM 539 O O . ALA A 1 74 ? 4.071 11.060 -1.936 1.00 98.44 74 ALA A O 1
ATOM 540 N N . LEU A 1 75 ? 5.962 10.545 -0.834 1.00 97.94 75 LEU A N 1
ATOM 541 C CA . LEU A 1 75 ? 5.856 11.645 0.131 1.00 97.94 75 LEU A CA 1
ATOM 542 C C . LEU A 1 75 ? 5.860 13.018 -0.564 1.00 97.94 75 LEU A C 1
ATOM 544 O O . LEU A 1 75 ? 5.067 13.889 -0.219 1.00 97.94 75 LEU A O 1
ATOM 548 N N . LYS A 1 76 ? 6.698 13.213 -1.595 1.00 98.19 76 LYS A N 1
ATOM 549 C CA . LYS A 1 76 ? 6.699 14.451 -2.406 1.00 98.19 76 LYS A CA 1
ATOM 550 C C . LYS A 1 76 ? 5.411 14.645 -3.203 1.00 98.19 76 LYS A C 1
ATOM 552 O O . LYS A 1 76 ? 5.027 15.783 -3.453 1.00 98.19 76 LYS A O 1
ATOM 557 N N . ASN A 1 77 ? 4.759 13.554 -3.597 1.00 98.38 77 ASN A N 1
ATOM 558 C CA . ASN A 1 77 ? 3.464 13.582 -4.272 1.00 98.38 77 ASN A CA 1
ATOM 559 C C . ASN A 1 77 ? 2.301 13.884 -3.308 1.00 98.38 77 ASN A C 1
ATOM 561 O O . ASN A 1 77 ? 1.169 14.011 -3.767 1.00 98.38 77 ASN A O 1
ATOM 565 N N . GLY A 1 78 ? 2.569 14.007 -2.002 1.00 97.94 78 GLY A N 1
ATOM 566 C CA . GLY A 1 78 ? 1.565 14.291 -0.979 1.00 97.94 78 GLY A CA 1
ATOM 567 C C . GLY A 1 78 ? 0.836 13.054 -0.461 1.00 97.94 78 GLY A C 1
ATOM 568 O O . GLY A 1 78 ? -0.235 13.198 0.114 1.00 97.94 78 GLY A O 1
ATOM 569 N N . ALA A 1 79 ? 1.379 11.850 -0.671 1.00 98.31 79 ALA A N 1
ATOM 570 C CA . ALA A 1 79 ? 0.790 10.640 -0.110 1.00 98.31 79 ALA A CA 1
ATOM 571 C C . ALA A 1 79 ? 0.913 10.646 1.420 1.00 98.31 79 ALA A C 1
ATOM 573 O O . ALA A 1 79 ? 2.017 10.744 1.961 1.00 98.31 79 ALA A O 1
ATOM 574 N N . ASP A 1 80 ? -0.219 10.502 2.100 1.00 97.81 80 ASP A N 1
ATOM 575 C CA . ASP A 1 80 ? -0.317 10.346 3.546 1.00 97.81 80 ASP A CA 1
ATOM 576 C C . ASP A 1 80 ? -1.114 9.082 3.910 1.00 97.81 80 ASP A C 1
ATOM 578 O O . ASP A 1 80 ? -1.492 8.280 3.050 1.00 97.81 80 ASP A O 1
ATOM 582 N N . LEU A 1 81 ? -1.323 8.865 5.210 1.00 98.12 81 LEU A N 1
ATOM 583 C CA . LEU A 1 81 ? -2.040 7.692 5.702 1.00 98.12 81 LEU A CA 1
ATOM 584 C C . LEU A 1 81 ? -3.514 7.676 5.258 1.00 98.12 81 LEU A C 1
ATOM 586 O O . LEU A 1 81 ? -4.039 6.601 4.975 1.00 98.12 81 LEU A O 1
ATOM 590 N N . ASP A 1 82 ? -4.164 8.838 5.165 1.00 98.31 82 ASP A N 1
ATOM 591 C CA . ASP A 1 82 ? -5.573 8.932 4.769 1.00 98.31 82 ASP A CA 1
ATOM 592 C C . ASP A 1 82 ? -5.737 8.557 3.292 1.00 98.31 82 ASP A C 1
ATOM 594 O O . ASP A 1 82 ? -6.561 7.709 2.950 1.00 98.31 82 ASP A O 1
ATOM 598 N N . TYR A 1 83 ? -4.841 9.050 2.435 1.00 98.50 83 TYR A N 1
ATOM 599 C CA . TYR A 1 83 ? -4.741 8.602 1.050 1.00 98.50 83 TYR A CA 1
ATOM 600 C C . TYR A 1 83 ? -4.508 7.083 0.935 1.00 98.50 83 TYR A C 1
ATOM 602 O O . TYR A 1 83 ? -5.070 6.432 0.052 1.00 98.50 83 TYR A O 1
ATOM 610 N N . CYS A 1 84 ? -3.696 6.486 1.815 1.00 98.62 84 CYS A N 1
ATOM 611 C CA . CYS A 1 84 ? -3.473 5.036 1.799 1.00 98.62 84 CYS A CA 1
ATOM 612 C C . CYS A 1 84 ? -4.761 4.254 2.104 1.00 98.62 84 CYS A C 1
ATOM 614 O O . CYS A 1 84 ? -5.016 3.232 1.461 1.00 98.62 84 CYS A O 1
ATOM 616 N N . PHE A 1 85 ? -5.577 4.724 3.055 1.00 98.62 85 PHE A N 1
ATOM 617 C CA . PHE A 1 85 ? -6.884 4.128 3.347 1.00 98.62 85 PHE A CA 1
ATOM 618 C C . PHE A 1 85 ? -7.856 4.272 2.170 1.00 98.62 85 PHE A C 1
ATOM 620 O O . PHE A 1 85 ? -8.524 3.297 1.813 1.00 98.62 85 PHE A O 1
ATOM 627 N N . ASP A 1 86 ? -7.885 5.433 1.515 1.00 98.56 86 ASP A N 1
ATOM 628 C CA . ASP A 1 86 ? -8.713 5.663 0.324 1.00 98.56 86 ASP A CA 1
ATOM 629 C C . ASP A 1 86 ? -8.305 4.744 -0.838 1.00 98.56 86 ASP A C 1
ATOM 631 O O . ASP A 1 86 ? -9.150 4.102 -1.473 1.00 98.56 86 ASP A O 1
ATOM 635 N N . LEU A 1 87 ? -6.996 4.612 -1.081 1.00 98.50 87 LEU A N 1
ATOM 636 C CA . LEU A 1 87 ? -6.453 3.699 -2.084 1.00 98.50 87 LEU A CA 1
ATOM 637 C C . LEU A 1 87 ? -6.847 2.244 -1.788 1.00 98.50 87 LEU A C 1
ATOM 639 O O . LEU A 1 87 ? -7.306 1.540 -2.689 1.00 98.50 87 LEU A O 1
ATOM 643 N N . ALA A 1 88 ? -6.708 1.797 -0.536 1.00 98.19 88 ALA A N 1
ATOM 644 C CA . ALA A 1 88 ? -7.082 0.444 -0.120 1.00 98.19 88 ALA A CA 1
ATOM 645 C C . ALA A 1 88 ? -8.580 0.171 -0.310 1.00 98.19 88 ALA A C 1
ATOM 647 O O . ALA A 1 88 ? -8.956 -0.868 -0.864 1.00 98.19 88 ALA A O 1
ATOM 648 N N . SER A 1 89 ? -9.421 1.133 0.080 1.00 97.81 89 SER A N 1
ATOM 649 C CA . SER A 1 89 ? -10.880 1.057 -0.052 1.00 97.81 89 SER A CA 1
ATOM 650 C C . SER A 1 89 ? -11.306 0.868 -1.509 1.00 97.81 89 SER A C 1
ATOM 652 O O . SER A 1 89 ? -12.248 0.134 -1.797 1.00 97.81 89 SER A O 1
ATOM 654 N N . GLY A 1 90 ? -10.569 1.455 -2.458 1.00 97.50 90 GLY A N 1
ATOM 655 C CA . GLY A 1 90 ? -10.807 1.272 -3.890 1.00 97.50 90 GLY A CA 1
ATOM 656 C C . GLY A 1 90 ? -10.490 -0.131 -4.432 1.00 97.50 90 GLY A C 1
ATOM 657 O O . GLY A 1 90 ? -10.937 -0.468 -5.530 1.00 97.50 90 GLY A O 1
ATOM 658 N N . LEU A 1 91 ? -9.731 -0.958 -3.705 1.00 96.81 91 LEU A N 1
ATOM 659 C CA . LEU A 1 91 ? -9.236 -2.264 -4.173 1.00 96.81 91 LEU A CA 1
ATOM 660 C C . LEU A 1 91 ? -9.833 -3.453 -3.396 1.00 96.81 91 LEU A C 1
ATOM 662 O O . LEU A 1 91 ? -10.032 -4.525 -3.977 1.00 96.81 91 LEU A O 1
ATOM 666 N N . THR A 1 92 ? -10.164 -3.259 -2.114 1.00 94.75 92 THR A N 1
ATOM 667 C CA . THR A 1 92 ? -10.511 -4.330 -1.155 1.00 94.75 92 THR A CA 1
ATOM 668 C C . THR A 1 92 ? -11.729 -5.184 -1.534 1.00 94.75 92 THR A C 1
ATOM 670 O O . THR A 1 92 ? -11.825 -6.356 -1.160 1.00 94.75 92 THR A O 1
ATOM 673 N N . ASP A 1 93 ? -12.664 -4.661 -2.329 1.00 92.88 93 ASP A N 1
ATOM 674 C CA . ASP A 1 93 ? -13.838 -5.428 -2.776 1.00 92.88 93 ASP A CA 1
ATOM 675 C C . ASP A 1 93 ? -13.484 -6.583 -3.721 1.00 92.88 93 ASP A C 1
ATOM 677 O O . ASP A 1 93 ? -14.247 -7.540 -3.852 1.00 92.88 93 ASP A O 1
ATOM 681 N N . ARG A 1 94 ? -12.317 -6.516 -4.369 1.00 94.38 94 ARG A N 1
ATOM 682 C CA . ARG A 1 94 ? -11.904 -7.466 -5.413 1.00 94.38 94 ARG A CA 1
ATOM 683 C C . ARG A 1 94 ? -10.757 -8.362 -4.982 1.00 94.38 94 ARG A C 1
ATOM 685 O O . ARG A 1 94 ? -10.701 -9.510 -5.409 1.00 94.38 94 ARG A O 1
ATOM 692 N N . VAL A 1 95 ? -9.870 -7.855 -4.133 1.00 95.56 95 VAL A N 1
ATOM 693 C CA . VAL A 1 95 ? -8.713 -8.589 -3.620 1.00 95.56 95 VAL A CA 1
ATOM 694 C C . VAL A 1 95 ? -8.420 -8.134 -2.187 1.00 95.56 95 VAL A C 1
ATOM 696 O O . VAL A 1 95 ? -8.532 -6.941 -1.905 1.00 95.56 95 VAL A O 1
ATOM 699 N N . PRO A 1 96 ? -8.053 -9.030 -1.254 1.00 97.00 96 PRO A N 1
ATOM 700 C CA . PRO A 1 96 ? -7.581 -8.611 0.059 1.00 97.00 96 PRO A CA 1
ATOM 701 C C . PRO A 1 96 ? -6.354 -7.705 -0.051 1.00 97.00 96 PRO A C 1
ATOM 703 O O . PRO A 1 96 ? -5.420 -7.989 -0.800 1.00 97.00 96 PRO A O 1
ATOM 706 N N . VAL A 1 97 ? -6.350 -6.631 0.733 1.00 98.00 97 VAL A N 1
ATOM 707 C CA . VAL A 1 97 ? -5.237 -5.680 0.814 1.00 98.00 97 VAL A CA 1
ATOM 708 C C . VAL A 1 97 ? -4.550 -5.818 2.167 1.00 98.00 97 VAL A C 1
ATOM 710 O O . VAL A 1 97 ? -5.221 -5.842 3.200 1.00 98.00 97 VAL A O 1
ATOM 713 N N . ALA A 1 98 ? -3.224 -5.889 2.170 1.00 97.94 98 ALA A N 1
ATOM 714 C CA . ALA A 1 98 ? -2.398 -5.780 3.364 1.00 97.94 98 ALA A CA 1
ATOM 715 C C . ALA A 1 98 ? -1.570 -4.494 3.312 1.00 97.94 98 ALA A C 1
ATOM 717 O O . ALA A 1 98 ? -1.117 -4.084 2.244 1.00 97.94 98 ALA A O 1
ATOM 718 N N . PHE A 1 99 ? -1.358 -3.858 4.462 1.00 98.44 99 PHE A N 1
ATOM 719 C CA . PHE A 1 99 ? -0.420 -2.741 4.563 1.00 98.44 99 PHE A CA 1
ATOM 720 C C . PHE A 1 99 ? 0.947 -3.222 5.008 1.00 98.44 99 PHE A C 1
ATOM 722 O O . PHE A 1 99 ? 1.044 -3.889 6.033 1.00 98.44 99 PHE A O 1
ATOM 729 N N . LEU A 1 100 ? 1.988 -2.800 4.296 1.00 98.12 100 LEU A N 1
ATOM 730 C CA . LEU A 1 100 ? 3.344 -2.764 4.825 1.00 98.12 100 LEU A CA 1
ATOM 731 C C . LEU A 1 100 ? 3.565 -1.381 5.439 1.00 98.12 100 LEU A C 1
ATOM 733 O O . LEU A 1 100 ? 3.566 -0.371 4.731 1.00 98.12 100 LEU A O 1
ATOM 737 N N . ILE A 1 101 ? 3.669 -1.327 6.767 1.00 97.88 101 ILE A N 1
ATOM 738 C CA . ILE A 1 101 ? 3.629 -0.075 7.527 1.00 97.88 101 ILE A CA 1
ATOM 739 C C . ILE A 1 101 ? 4.571 -0.109 8.733 1.00 97.88 101 ILE A C 1
ATOM 741 O O . ILE A 1 101 ? 4.569 -1.049 9.525 1.00 97.88 101 ILE A O 1
ATOM 745 N N . TYR A 1 102 ? 5.347 0.960 8.915 1.00 97.06 102 TYR A N 1
ATOM 746 C CA . TYR A 1 102 ? 6.180 1.138 10.104 1.00 97.06 102 TYR A CA 1
ATOM 747 C C . TYR A 1 102 ? 5.322 1.441 11.335 1.00 97.06 102 TYR A C 1
ATOM 749 O O . TYR A 1 102 ? 4.406 2.268 11.287 1.00 97.06 102 TYR A O 1
ATOM 757 N N . TYR A 1 103 ? 5.672 0.833 12.473 1.00 96.44 103 TYR A N 1
ATOM 758 C CA . TYR A 1 103 ? 4.919 0.981 13.724 1.00 96.44 103 TYR A CA 1
ATOM 759 C C . TYR A 1 103 ? 4.743 2.443 14.161 1.00 96.44 103 TYR A C 1
ATOM 761 O O . TYR A 1 103 ? 3.699 2.797 14.702 1.00 96.44 103 TYR A O 1
ATOM 769 N N . ASN A 1 104 ? 5.712 3.319 13.877 1.00 95.38 104 ASN A N 1
ATOM 770 C CA . ASN A 1 104 ? 5.615 4.739 14.224 1.00 95.38 104 ASN A CA 1
ATOM 771 C C . ASN A 1 104 ? 4.394 5.425 13.597 1.00 95.38 104 ASN A C 1
ATOM 773 O O . ASN A 1 104 ? 3.798 6.280 14.244 1.00 95.38 104 ASN A O 1
ATOM 777 N N . VAL A 1 105 ? 3.994 5.041 12.380 1.00 96.38 105 VAL A N 1
ATOM 778 C CA . VAL A 1 105 ? 2.809 5.605 11.712 1.00 96.38 105 VAL A CA 1
ATOM 779 C C . VAL A 1 105 ? 1.532 5.163 12.431 1.00 96.38 105 VAL A C 1
ATOM 781 O O . VAL A 1 105 ? 0.669 5.988 12.730 1.00 96.38 105 VAL A O 1
ATOM 784 N N . VAL A 1 106 ? 1.453 3.876 12.790 1.00 97.94 106 VAL A N 1
ATOM 785 C CA . VAL A 1 106 ? 0.349 3.307 13.585 1.00 97.94 106 VAL A CA 1
ATOM 786 C C . VAL A 1 106 ? 0.255 3.994 14.947 1.00 97.94 106 VAL A C 1
ATOM 788 O O 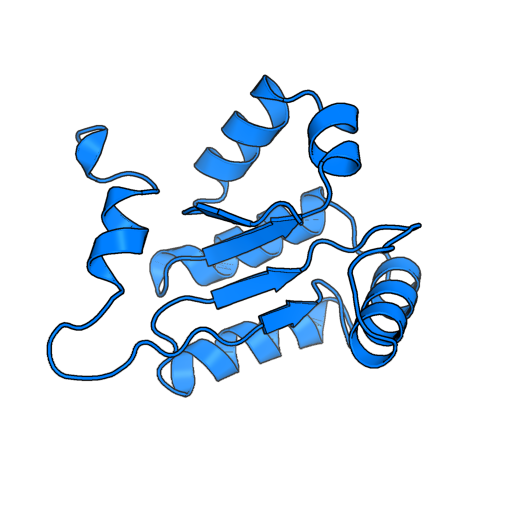. VAL A 1 106 ? -0.821 4.405 15.379 1.00 97.94 106 VAL A O 1
ATOM 791 N N . PHE A 1 107 ? 1.394 4.150 15.621 1.00 97.31 107 PHE A N 1
ATOM 792 C CA . PHE A 1 107 ? 1.475 4.772 16.935 1.00 97.31 107 PHE A CA 1
ATOM 793 C C . PHE A 1 107 ? 1.097 6.257 16.895 1.00 97.31 107 PHE A C 1
ATOM 795 O O . PHE A 1 107 ? 0.340 6.706 17.753 1.00 97.31 107 PHE A O 1
ATOM 802 N N . ALA A 1 108 ? 1.562 7.006 15.890 1.00 96.75 108 ALA A N 1
ATOM 803 C CA . ALA A 1 108 ? 1.279 8.434 15.744 1.00 96.75 108 ALA A CA 1
ATOM 804 C C . ALA A 1 108 ? -0.210 8.734 15.507 1.00 96.75 108 ALA A C 1
ATOM 806 O O . ALA A 1 108 ? -0.710 9.734 16.017 1.00 96.75 108 ALA A O 1
ATOM 807 N N . ARG A 1 109 ? -0.927 7.865 14.778 1.00 96.94 109 ARG A N 1
ATOM 808 C CA . ARG A 1 109 ? -2.390 7.958 14.613 1.00 96.94 109 ARG A CA 1
ATOM 809 C C . ARG A 1 109 ? -3.161 7.510 15.861 1.00 96.94 109 ARG A C 1
ATOM 811 O O . ARG A 1 109 ? -4.326 7.851 16.009 1.00 96.94 109 ARG A O 1
ATOM 818 N N . GLY A 1 110 ? -2.515 6.763 16.754 1.00 98.38 110 GLY A N 1
ATOM 819 C CA . GLY A 1 110 ? -3.151 6.054 17.857 1.00 98.38 110 GLY A CA 1
ATOM 820 C C . GLY A 1 110 ? -3.612 4.668 17.411 1.00 98.38 110 GLY A C 1
ATOM 821 O O . GLY A 1 110 ? -4.369 4.530 16.455 1.00 98.38 110 GLY A O 1
ATOM 822 N N . VAL A 1 111 ? -3.169 3.627 18.120 1.00 98.19 111 VAL A N 1
ATOM 823 C CA . VAL A 1 111 ? -3.346 2.225 17.697 1.00 98.19 111 VAL A CA 1
ATOM 824 C C . VAL A 1 111 ? -4.818 1.862 17.470 1.00 98.19 111 VAL A C 1
ATOM 826 O O . VAL A 1 111 ? -5.151 1.283 16.442 1.00 98.19 111 VAL A O 1
ATOM 829 N N . GLU A 1 112 ? -5.713 2.217 18.395 1.00 98.12 112 GLU A N 1
ATOM 830 C CA . GLU A 1 112 ? -7.145 1.901 18.269 1.00 98.12 112 GLU A CA 1
ATOM 831 C C . GLU A 1 112 ? -7.811 2.645 17.108 1.00 98.12 112 GLU A C 1
ATOM 833 O O . GLU A 1 112 ? -8.639 2.081 16.394 1.00 98.12 112 GLU A O 1
ATOM 838 N N . GLU A 1 113 ? -7.446 3.912 16.907 1.00 98.19 113 GLU A N 1
ATOM 839 C CA . GLU A 1 113 ? -7.955 4.717 15.801 1.00 98.19 113 GLU A CA 1
ATOM 840 C C . GLU A 1 113 ? -7.459 4.188 14.458 1.00 98.19 113 GLU A C 1
ATOM 842 O O . GLU A 1 113 ? -8.259 4.021 13.539 1.00 98.19 113 GLU A O 1
ATOM 847 N N . PHE A 1 114 ? -6.171 3.860 14.367 1.00 98.50 114 PHE A N 1
ATOM 848 C CA . PHE A 1 114 ? -5.584 3.246 13.187 1.00 98.50 114 PHE A CA 1
ATOM 849 C C . PHE A 1 114 ? -6.272 1.924 12.841 1.00 98.50 114 PHE A C 1
ATOM 851 O O . PHE A 1 114 ? -6.665 1.728 11.697 1.00 98.50 114 PHE A O 1
ATOM 858 N N . LEU A 1 115 ? -6.436 1.020 13.815 1.00 97.62 115 LEU A N 1
ATOM 859 C CA . LEU A 1 115 ? -7.052 -0.288 13.573 1.00 97.62 115 LEU A CA 1
ATOM 860 C C . LEU A 1 115 ? -8.513 -0.155 13.138 1.00 97.62 115 LEU A C 1
ATOM 862 O O . LEU A 1 115 ? -8.941 -0.878 12.241 1.00 97.62 115 LEU A O 1
ATOM 866 N N . ARG A 1 116 ? -9.258 0.793 13.724 1.00 97.75 116 ARG A N 1
ATOM 867 C CA . ARG A 1 116 ? -10.628 1.101 13.300 1.00 97.75 116 ARG A CA 1
ATOM 868 C C . ARG A 1 116 ? -10.663 1.616 11.860 1.00 97.75 116 ARG A C 1
ATOM 870 O O . ARG A 1 116 ? -11.416 1.078 11.059 1.00 97.75 116 ARG A O 1
ATOM 877 N N . ALA A 1 117 ? -9.823 2.595 11.522 1.00 97.94 117 ALA A N 1
ATOM 878 C CA . ALA A 1 117 ? -9.744 3.141 10.166 1.00 97.94 117 ALA A CA 1
ATOM 879 C C . ALA A 1 117 ? -9.303 2.082 9.139 1.00 97.94 117 ALA A C 1
ATOM 881 O O . ALA A 1 117 ? -9.856 2.003 8.046 1.00 97.94 117 ALA A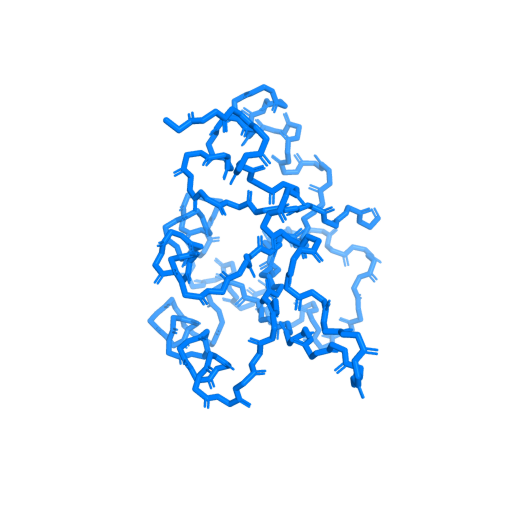 O 1
ATOM 882 N N . ALA A 1 118 ? -8.356 1.214 9.507 1.00 97.38 118 ALA A N 1
ATOM 883 C CA . ALA A 1 118 ? -7.917 0.100 8.676 1.00 97.38 118 ALA A CA 1
ATOM 884 C C . ALA A 1 118 ? -9.049 -0.909 8.425 1.00 97.38 118 ALA A C 1
ATOM 886 O O . ALA A 1 118 ? -9.231 -1.342 7.287 1.00 97.38 118 ALA A O 1
ATOM 887 N N . GLU A 1 119 ? -9.833 -1.260 9.452 1.00 95.69 119 GLU A N 1
ATOM 888 C CA . GLU A 1 119 ? -11.008 -2.125 9.283 1.00 95.69 119 GLU A CA 1
ATOM 889 C C . GLU A 1 119 ? -12.072 -1.460 8.396 1.00 95.69 119 GLU A C 1
ATOM 891 O O . GLU A 1 119 ? -12.600 -2.112 7.494 1.00 95.69 119 GLU A O 1
ATOM 896 N N . GLU A 1 120 ? -12.364 -0.174 8.616 1.00 96.50 120 GLU A N 1
ATOM 897 C CA . GLU A 1 120 ? -13.326 0.608 7.824 1.00 96.50 120 GLU A CA 1
ATOM 898 C C . GLU A 1 120 ? -12.920 0.697 6.345 1.00 96.50 120 GLU A C 1
ATOM 900 O O . GLU A 1 120 ? -13.768 0.532 5.470 1.00 96.50 120 GLU A O 1
ATOM 905 N N . ALA A 1 121 ? -11.623 0.852 6.066 1.00 97.00 121 ALA A N 1
ATOM 906 C CA . ALA A 1 121 ? -11.052 0.825 4.718 1.00 97.00 121 ALA A CA 1
ATOM 907 C C . ALA A 1 121 ? -10.951 -0.593 4.110 1.00 97.00 121 ALA A C 1
ATOM 909 O O . ALA A 1 121 ? -10.499 -0.771 2.978 1.00 97.00 121 ALA A O 1
ATOM 910 N N . GLY A 1 122 ? -11.329 -1.632 4.862 1.00 95.81 122 GLY A N 1
ATOM 911 C CA . GLY A 1 122 ? -11.286 -3.026 4.424 1.00 95.81 122 GLY A CA 1
ATOM 912 C C . GLY A 1 122 ? -9.879 -3.630 4.344 1.00 95.81 122 GLY A C 1
ATOM 913 O O . GLY A 1 122 ? -9.693 -4.652 3.673 1.00 95.81 122 GLY A O 1
ATOM 914 N N . VAL A 1 123 ? -8.885 -3.043 5.015 1.00 96.94 123 VAL A N 1
ATOM 915 C CA . VAL A 1 123 ? -7.536 -3.615 5.123 1.00 96.94 123 VAL A CA 1
ATOM 916 C C . VAL A 1 123 ? -7.620 -4.951 5.865 1.00 96.94 123 VAL A C 1
ATOM 918 O O . VAL A 1 123 ? -8.204 -5.074 6.940 1.00 96.94 123 VAL A O 1
ATOM 921 N N . SER A 1 124 ? -7.055 -5.991 5.259 1.00 95.62 124 SER A N 1
ATOM 922 C CA . SER A 1 124 ? -7.201 -7.381 5.700 1.00 95.62 124 SER A CA 1
ATOM 923 C C . SER A 1 124 ? -6.024 -7.897 6.531 1.00 95.62 124 SER A C 1
ATOM 925 O O . SER A 1 124 ? -6.132 -8.963 7.139 1.00 95.62 124 SER A O 1
ATOM 927 N N . GLY A 1 125 ? -4.915 -7.158 6.580 1.00 95.19 125 GLY A N 1
ATOM 928 C CA . GLY A 1 125 ? -3.736 -7.510 7.364 1.00 95.19 125 GLY A CA 1
ATOM 929 C C . GLY A 1 125 ? -2.693 -6.397 7.400 1.00 95.19 125 GLY A C 1
ATOM 930 O O . GLY A 1 125 ? -2.749 -5.451 6.616 1.00 95.19 125 GLY A O 1
ATOM 931 N N . LEU A 1 126 ? -1.741 -6.530 8.320 1.00 96.94 126 LEU A N 1
ATOM 932 C CA . LEU A 1 126 ? -0.622 -5.609 8.496 1.00 96.94 126 LEU A CA 1
ATOM 933 C C . LEU A 1 126 ? 0.684 -6.406 8.504 1.00 96.94 126 LEU A C 1
ATOM 935 O O . LEU A 1 126 ? 0.784 -7.431 9.180 1.00 96.94 126 LEU A O 1
ATOM 939 N N . VAL A 1 127 ? 1.678 -5.897 7.792 1.00 96.81 127 V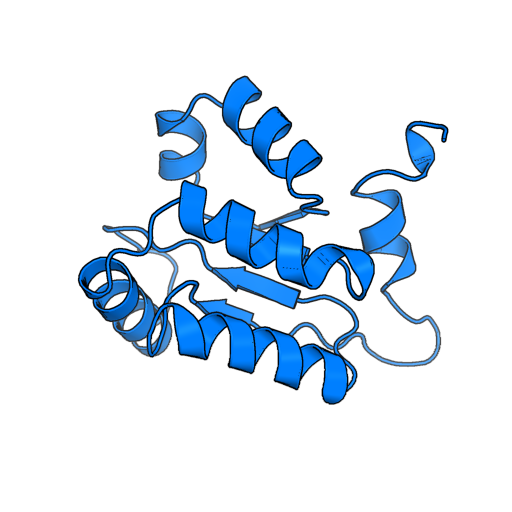AL A N 1
ATOM 940 C CA . VAL A 1 127 ? 3.077 -6.303 7.845 1.00 96.81 127 VAL A CA 1
ATOM 941 C C . VAL A 1 127 ? 3.831 -5.141 8.481 1.00 96.81 127 VAL A C 1
ATOM 943 O O . VAL A 1 127 ? 3.855 -4.036 7.942 1.00 96.81 127 VAL A O 1
ATOM 946 N N . VAL A 1 128 ? 4.395 -5.382 9.663 1.00 96.31 128 VAL A N 1
ATOM 947 C CA . VAL A 1 128 ? 5.161 -4.391 10.427 1.00 96.31 128 VAL A CA 1
ATOM 948 C C . VAL A 1 128 ? 6.612 -4.880 10.486 1.00 96.31 128 VAL A C 1
ATOM 950 O O . VAL A 1 128 ? 6.854 -5.860 11.196 1.00 96.31 128 VAL A O 1
ATOM 953 N N . PRO A 1 129 ? 7.530 -4.283 9.697 1.00 91.31 129 PRO A N 1
ATOM 954 C CA . PRO A 1 129 ? 8.948 -4.655 9.669 1.00 91.31 129 PRO A CA 1
ATOM 955 C C . PRO A 1 129 ? 9.699 -4.397 10.981 1.00 91.31 129 PRO A C 1
ATOM 957 O O . PRO A 1 129 ? 9.286 -3.492 11.746 1.00 91.31 129 PRO A O 1
#

Secondary structure (DSSP, 8-state):
--GGGSTHHHHHHHS-SSS-----EEETT-S-HHHHHHHHHHHHHTT-SSEEEE---S--TTS-HHHHHHHHHHHHTT--HHHHHHHHHTTTTTS-EEEE--HHHHHHH-HHHHHHHHHHTTEEEEE--

Sequence (129 aa):
MTGSERGGGRLRAAFPRDRVALMPYLTAGYPTLEAAREVGEAYIAAGADVIEIGVPFSD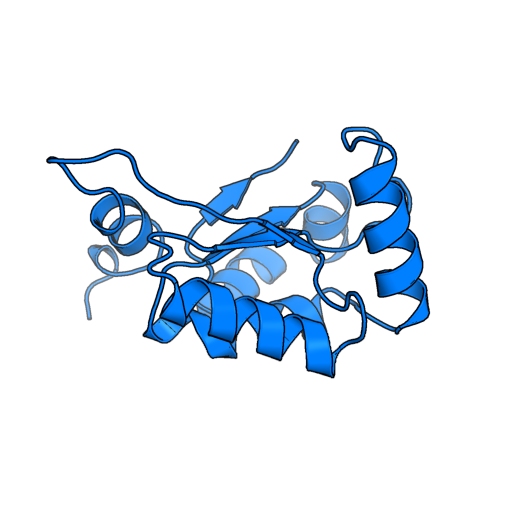PLADGPTIQATTTQALKNGADLDYCFDLASGLTDRVPVAFLIYYNVVFARGVEEFLRAAEEAGVSGLVVP

Radius of gyration: 14.11 Å; chains: 1; bounding box: 40×40×32 Å

pLDDT: mean 93.15, std 12.2, range [36.69, 98.69]

Foldseek 3Di:
DDPCCAQQVQLVVLADPPDGAAEDEDECQPPHNVVSLVVLVVCLVVPHSEYEYEAQDPCCPPDDPVVVVRSVNSVVNVRHPVSVLVSLLSRLVRHAYEYEDEVVNCVVCPVVNSVVSCRVSRHRYYDYD